Protein 1R02 (pdb70)

B-factor: mean 5.82, std 2.12, range [2.27, 11.97]

Structure (mmCIF, N/CA/C/O backbone):
data_1R02
#
_entry.id   1R02
#
loop_
_atom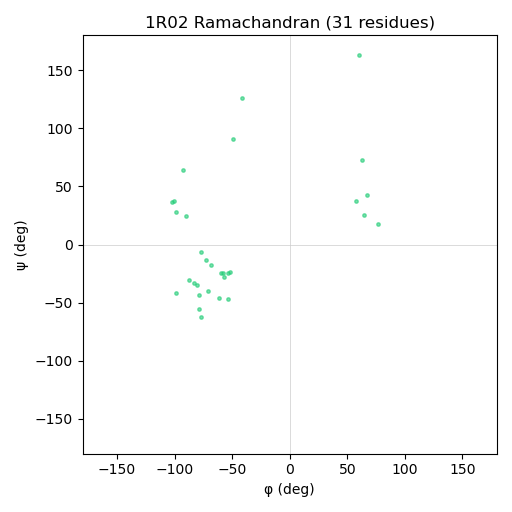_site.group_PDB
_atom_site.id
_atom_site.type_symbol
_atom_site.label_atom_id
_atom_site.label_alt_id
_at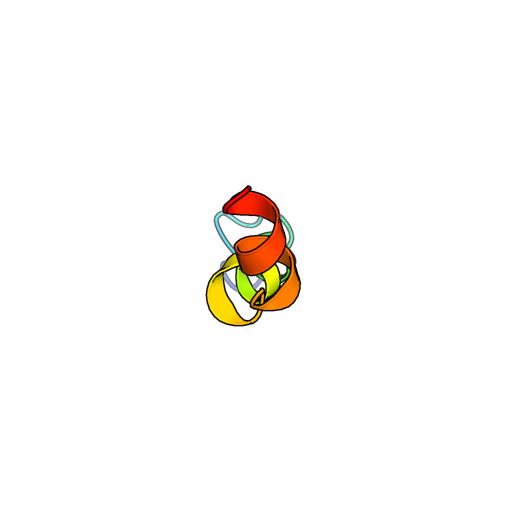om_site.label_comp_id
_atom_site.label_asym_id
_atom_site.label_entity_id
_atom_site.label_seq_id
_atom_site.pdbx_PDB_ins_code
_atom_site.Cartn_x
_atom_site.Cartn_y
_atom_site.Cartn_z
_atom_site.occupancy
_atom_site.B_iso_or_equiv
_atom_site.auth_seq_id
_atom_site.auth_comp_id
_atom_site.auth_asym_id
_atom_site.auth_atom_id
_atom_site.pdbx_PDB_model_num
ATOM 1 N N . GLN A 1 1 ? 7.066 21.384 0.641 1.00 11.02 1 GLN A N 1
ATOM 2 C CA . GLN A 1 1 ? 5.949 20.973 1.534 1.00 10.36 1 GLN A CA 1
ATOM 3 C C . GLN A 1 1 ? 5.275 19.686 1.047 1.00 9.45 1 GLN A C 1
ATOM 4 O O . GLN A 1 1 ? 5.014 18.782 1.840 1.00 9.34 1 GLN A O 1
ATOM 18 N N . PRO A 1 2 ? 4.985 19.578 -0.265 1.00 9.01 2 PRO A N 1
ATOM 19 C CA . PRO A 1 2 ? 4.342 18.385 -0.827 1.00 8.36 2 PRO A CA 1
ATOM 20 C C . PRO A 1 2 ? 5.069 17.099 -0.447 1.00 7.61 2 PRO A C 1
ATOM 21 O O . PRO A 1 2 ? 4.476 16.021 -0.438 1.00 7.65 2 PRO A O 1
ATOM 32 N N . LEU A 1 3 ? 6.357 17.218 -0.135 1.00 7.22 3 LEU A N 1
ATOM 33 C CA . LEU A 1 3 ? 7.159 16.061 0.243 1.00 6.78 3 LEU A CA 1
ATOM 34 C C . LEU A 1 3 ? 7.187 15.037 -0.890 1.00 5.80 3 LEU A C 1
ATOM 35 O O . LEU A 1 3 ? 6.360 15.090 -1.798 1.00 5.70 3 LEU A O 1
ATOM 51 N N . PRO A 1 4 ? 8.143 14.087 -0.855 1.00 5.41 4 PRO A N 1
ATOM 52 C CA . PRO A 1 4 ? 8.271 13.051 -1.880 1.00 4.85 4 PRO A CA 1
ATOM 53 C C . PRO A 1 4 ? 6.918 12.489 -2.304 1.00 3.83 4 PRO A C 1
ATOM 54 O O . PRO A 1 4 ? 6.125 12.056 -1.470 1.00 3.70 4 PRO A O 1
ATOM 65 N N . ASP A 1 5 ? 6.661 12.512 -3.609 1.00 3.60 5 ASP A N 1
ATOM 66 C CA . ASP A 1 5 ? 5.403 12.018 -4.160 1.00 3.19 5 ASP A CA 1
ATOM 67 C C . ASP A 1 5 ? 5.063 10.629 -3.623 1.00 2.76 5 ASP A C 1
ATOM 68 O O . ASP A 1 5 ? 5.459 9.616 -4.199 1.00 3.40 5 ASP A O 1
ATOM 77 N N . CYS A 1 6 ? 4.328 10.593 -2.515 1.00 2.29 6 CYS A N 1
ATOM 78 C CA . CYS A 1 6 ? 3.932 9.344 -1.901 1.00 2.54 6 CYS A CA 1
ATOM 79 C C . CYS A 1 6 ? 2.560 8.906 -2.404 1.00 2.88 6 CYS A C 1
ATOM 80 O O . CYS A 1 6 ? 1.599 8.829 -1.638 1.00 3.18 6 CYS A O 1
ATOM 87 N N . CYS A 1 7 ? 2.476 8.626 -3.702 1.00 3.50 7 CYS A N 1
ATOM 88 C CA . CYS A 1 7 ? 1.222 8.201 -4.314 1.00 4.42 7 CYS A CA 1
ATOM 89 C C . CYS A 1 7 ? 0.168 9.297 -4.203 1.00 5.09 7 CYS A C 1
ATOM 90 O O . CYS A 1 7 ? -0.782 9.187 -3.428 1.00 5.93 7 CYS A O 1
ATOM 97 N N . ARG A 1 8 ? 0.343 10.357 -4.989 1.00 4.97 8 ARG A N 1
ATOM 98 C CA . ARG A 1 8 ? -0.592 11.476 -4.987 1.00 5.71 8 ARG A CA 1
ATOM 99 C C . ARG A 1 8 ? -0.588 12.192 -3.639 1.00 5.67 8 ARG A C 1
ATOM 100 O O . ARG A 1 8 ? -1.576 12.824 -3.260 1.00 6.47 8 ARG A O 1
ATOM 121 N N . GLN A 1 9 ? 0.525 12.091 -2.918 1.00 5.00 9 GLN A N 1
ATOM 122 C CA . GLN A 1 9 ? 0.649 12.732 -1.613 1.00 5.35 9 GLN A CA 1
ATOM 123 C C . GLN A 1 9 ? -0.448 12.255 -0.667 1.00 4.93 9 GLN A C 1
ATOM 124 O O . GLN A 1 9 ? -0.985 13.034 0.122 1.00 5.51 9 GLN A O 1
ATOM 138 N N . LYS A 1 10 ? -0.782 10.971 -0.756 1.00 4.31 10 LYS A N 1
ATOM 139 C CA . LYS A 1 10 ? -1.814 10.388 0.079 1.00 4.37 10 LYS A CA 1
ATOM 140 C C . LYS A 1 10 ? -1.236 9.834 1.379 1.00 4.08 10 LYS A C 1
ATOM 141 O O . LYS A 1 10 ? -1.820 8.940 1.988 1.00 4.54 10 LYS A O 1
ATOM 160 N N . THR A 1 11 ? -0.089 10.368 1.800 1.00 3.87 11 THR A N 1
ATOM 161 C CA . THR A 1 11 ? 0.568 9.924 3.029 1.00 4.20 11 THR A CA 1
ATOM 162 C C . THR A 1 11 ? 1.287 8.589 2.817 1.00 3.95 11 THR A C 1
ATOM 163 O O . THR A 1 11 ? 1.626 7.896 3.776 1.00 4.77 11 THR A O 1
ATOM 174 N N . CY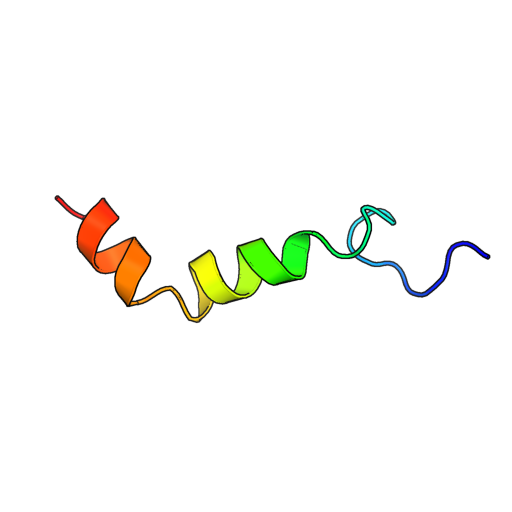S A 1 12 ? 1.521 8.240 1.555 1.00 3.15 12 CYS A N 1
ATOM 175 C CA . CYS A 1 12 ? 2.204 6.996 1.217 1.00 3.44 12 CYS A CA 1
ATOM 176 C C . CYS A 1 12 ? 1.353 5.785 1.590 1.00 3.70 12 CYS A C 1
ATOM 177 O O . CYS A 1 12 ? 1.857 4.798 2.127 1.00 4.45 12 CYS A O 1
ATOM 184 N N . SER A 1 13 ? 0.060 5.866 1.296 1.00 3.48 13 SER A N 1
ATOM 185 C CA . SER A 1 13 ? -0.861 4.777 1.595 1.00 4.06 13 SER A CA 1
ATOM 186 C C . SER A 1 13 ? -0.442 3.499 0.874 1.00 3.61 13 SER A C 1
ATOM 187 O O . SER A 1 13 ? -0.772 2.393 1.306 1.00 3.91 13 SER A O 1
ATOM 195 N N . CYS A 1 14 ? 0.290 3.656 -0.226 1.00 3.25 14 CYS A N 1
ATOM 196 C CA . CYS A 1 14 ? 0.755 2.515 -1.004 1.00 3.49 14 CYS A CA 1
ATOM 197 C C . CYS A 1 14 ? 1.599 1.574 -0.146 1.00 3.10 14 CYS A C 1
ATOM 198 O O . CYS A 1 14 ? 1.705 0.384 -0.439 1.00 3.42 14 CYS A O 1
ATOM 205 N N . ARG A 1 15 ? 2.196 2.115 0.913 1.00 2.82 15 ARG A N 1
ATOM 206 C CA . ARG A 1 15 ? 3.027 1.317 1.811 1.00 3.05 15 ARG A CA 1
ATOM 207 C C . ARG A 1 15 ? 2.266 0.093 2.309 1.00 2.88 15 ARG A C 1
ATOM 208 O O . ARG A 1 15 ? 2.786 -1.023 2.293 1.00 2.95 15 ARG A O 1
ATOM 229 N N . LEU A 1 16 ? 1.031 0.309 2.745 1.00 3.12 16 LEU A N 1
ATOM 230 C CA . LEU A 1 16 ? 0.196 -0.779 3.239 1.00 3.69 16 LEU A CA 1
ATOM 231 C C . LEU A 1 16 ? -0.245 -1.676 2.091 1.00 3.70 16 LEU A C 1
ATOM 232 O O . LEU A 1 16 ? -0.281 -2.900 2.222 1.00 3.89 16 LEU A O 1
ATOM 248 N N . TYR A 1 17 ? -0.576 -1.056 0.961 1.00 3.87 17 TYR A N 1
ATOM 249 C CA . TYR A 1 17 ? -1.013 -1.797 -0.217 1.00 4.56 17 TYR A CA 1
ATOM 250 C C . TYR A 1 17 ? 0.154 -2.528 -0.876 1.00 4.27 17 TYR A C 1
ATOM 251 O O . TYR A 1 17 ? -0.045 -3.390 -1.732 1.00 4.95 17 TYR 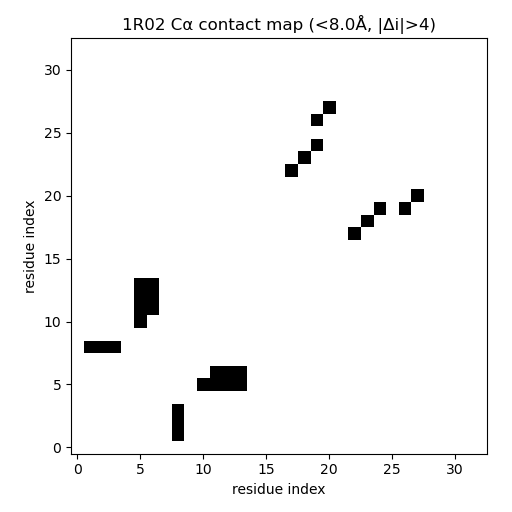A O 1
ATOM 269 N N . GLU A 1 18 ? 1.369 -2.179 -0.471 1.00 3.58 18 GLU A N 1
ATOM 270 C CA . GLU A 1 18 ? 2.567 -2.803 -1.018 1.00 3.85 18 GLU A CA 1
ATOM 271 C C . GLU A 1 18 ? 2.800 -4.171 -0.389 1.00 3.50 18 GLU A C 1
ATOM 272 O O . GLU A 1 18 ? 2.907 -5.178 -1.090 1.00 3.97 18 GLU A O 1
ATOM 284 N N . LEU A 1 19 ? 2.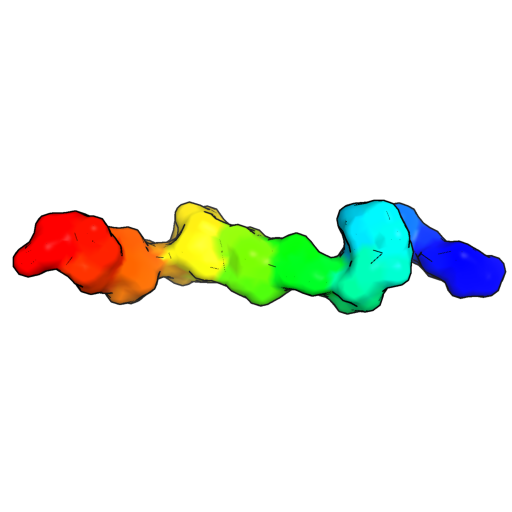871 -4.203 0.935 1.00 2.98 19 LEU A N 1
ATOM 285 C CA . LEU A 1 19 ? 3.083 -5.450 1.660 1.00 3.03 19 LEU A CA 1
ATOM 286 C C . LEU A 1 19 ? 1.865 -6.363 1.540 1.00 3.19 19 LEU A C 1
ATOM 287 O O . LEU A 1 19 ? 1.952 -7.566 1.790 1.00 3.34 19 LEU A O 1
ATOM 303 N N . LEU A 1 20 ? 0.728 -5.786 1.157 1.00 3.57 20 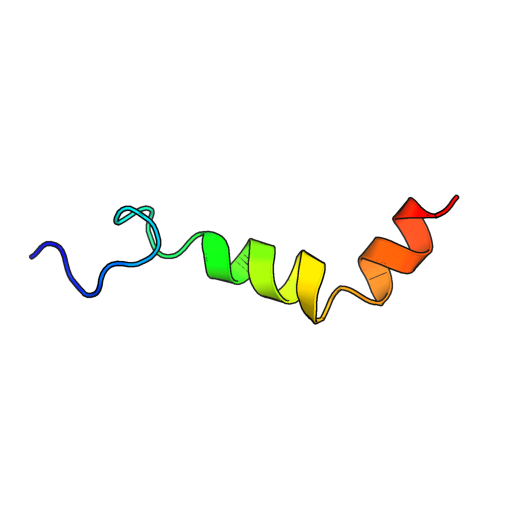LEU A N 1
ATOM 304 C CA . LEU A 1 20 ? -0.504 -6.551 1.005 1.00 4.40 20 LEU A CA 1
ATOM 305 C C . LEU A 1 20 ? -0.530 -7.295 -0.328 1.00 4.77 20 LEU A C 1
ATOM 306 O O . LEU A 1 20 ? -1.055 -8.403 -0.418 1.00 5.14 20 LEU A O 1
ATOM 322 N N . HIS A 1 21 ? 0.040 -6.678 -1.360 1.00 4.96 21 HIS A N 1
ATOM 323 C CA . HIS A 1 21 ? 0.077 -7.292 -2.684 1.00 5.80 21 HIS A CA 1
ATOM 324 C C . HIS A 1 21 ? 1.425 -7.961 -2.942 1.00 5.63 21 HIS A C 1
ATOM 325 O O . HIS A 1 21 ? 1.489 -9.060 -3.494 1.00 6.37 21 HIS A O 1
ATOM 340 N N . GLY A 1 22 ? 2.500 -7.292 -2.537 1.00 4.92 22 GLY A N 1
ATOM 341 C CA . GLY A 1 22 ? 3.831 -7.838 -2.732 1.00 5.08 22 GLY A CA 1
ATOM 342 C C . GLY A 1 22 ? 4.170 -8.919 -1.725 1.00 4.40 22 GLY A C 1
ATOM 343 O O . GLY A 1 22 ? 4.397 -10.072 -2.094 1.00 4.95 22 GLY A O 1
ATOM 347 N N . ALA A 1 23 ? 4.205 -8.547 -0.450 1.00 3.55 23 ALA A N 1
ATOM 348 C CA . ALA A 1 23 ? 4.519 -9.493 0.614 1.00 3.20 23 ALA A CA 1
ATOM 349 C C . ALA A 1 23 ? 3.256 -9.927 1.350 1.00 2.87 23 ALA A C 1
ATOM 350 O O . ALA A 1 23 ? 3.268 -10.122 2.565 1.00 3.20 23 ALA A O 1
ATOM 357 N N . GLY A 1 24 ? 2.164 -10.073 0.606 1.00 2.89 24 GLY A N 1
ATOM 358 C CA . GLY A 1 24 ? 0.908 -10.480 1.201 1.00 3.16 24 GLY A CA 1
ATOM 359 C C . GLY A 1 24 ? 0.621 -11.954 1.001 1.00 2.62 24 GLY A C 1
ATOM 360 O O . GLY A 1 24 ? -0.527 -12.347 0.798 1.00 2.27 24 GLY A O 1
ATOM 364 N N . ASN A 1 25 ? 1.668 -12.773 1.063 1.00 3.16 25 ASN A N 1
ATOM 365 C CA . ASN A 1 25 ? 1.522 -14.214 0.890 1.00 3.34 25 ASN A CA 1
ATOM 366 C C . ASN A 1 25 ? 0.472 -14.773 1.847 1.00 3.02 25 ASN A C 1
ATOM 367 O O . ASN A 1 25 ? -0.129 -15.815 1.587 1.00 3.12 25 ASN 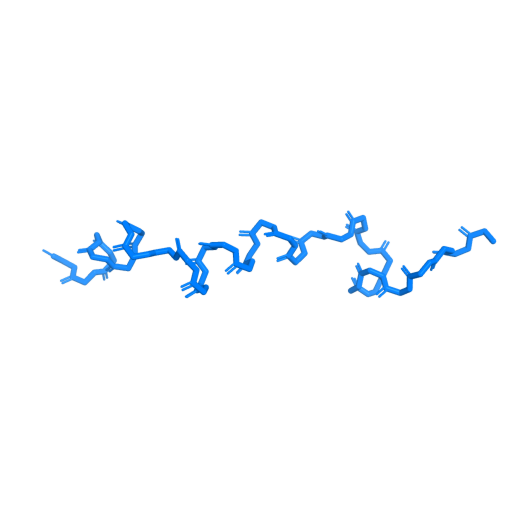A O 1
ATOM 378 N N . HIS A 1 26 ? 0.255 -14.069 2.955 1.00 3.21 26 HIS A N 1
ATOM 379 C CA . HIS A 1 26 ? -0.724 -14.492 3.949 1.00 3.77 26 HIS A CA 1
ATOM 380 C C . HIS A 1 26 ? -2.126 -14.035 3.558 1.00 3.53 26 HIS A C 1
ATOM 381 O O . HIS A 1 26 ? -3.112 -14.717 3.839 1.00 4.27 26 HIS A O 1
ATOM 396 N N . ALA A 1 27 ? -2.206 -12.879 2.907 1.00 2.99 27 ALA A N 1
ATOM 397 C CA . ALA A 1 27 ? -3.487 -12.335 2.475 1.00 3.54 27 ALA A CA 1
ATOM 398 C C . ALA A 1 27 ? -3.978 -13.032 1.211 1.00 3.33 27 ALA A C 1
ATOM 399 O O . ALA A 1 27 ? -5.156 -13.369 1.093 1.00 4.11 27 ALA A O 1
ATOM 406 N N . ALA A 1 28 ? -3.065 -13.246 0.270 1.00 2.64 28 ALA A N 1
ATOM 407 C CA . ALA A 1 28 ? -3.402 -13.906 -0.986 1.00 2.96 28 ALA A CA 1
ATOM 408 C C . ALA A 1 28 ? -3.904 -15.324 -0.742 1.00 3.03 28 ALA A C 1
ATOM 409 O O . ALA A 1 28 ? -4.911 -15.744 -1.310 1.00 3.55 28 ALA A O 1
ATOM 416 N N . GLY A 1 29 ? -3.194 -16.059 0.110 1.00 3.01 29 GLY A N 1
ATOM 417 C CA . GLY A 1 29 ? -3.584 -17.424 0.416 1.00 3.73 29 GLY A CA 1
ATOM 418 C C . GLY A 1 29 ? -4.999 -17.518 0.953 1.00 4.27 29 GLY A C 1
ATOM 419 O O . GLY A 1 29 ? -5.665 -18.541 0.787 1.00 4.94 29 GLY A O 1
ATOM 423 N N . ILE A 1 30 ? -5.460 -16.451 1.596 1.00 4.35 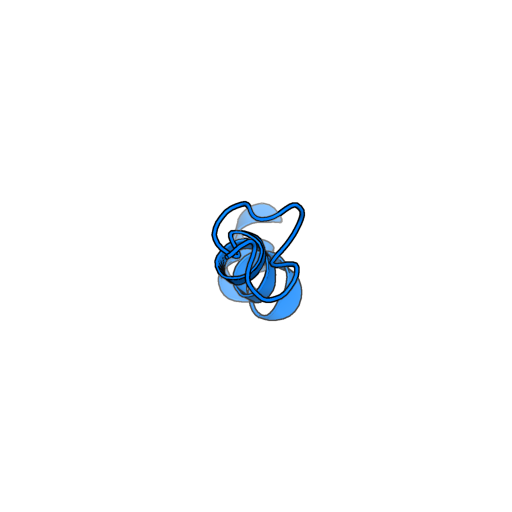30 ILE A N 1
ATOM 424 C CA . ILE A 1 30 ? -6.804 -16.418 2.158 1.00 5.35 30 ILE A CA 1
ATOM 425 C C . ILE A 1 30 ? -7.819 -15.936 1.125 1.00 5.61 30 ILE A C 1
ATOM 426 O O . ILE A 1 30 ? -8.985 -16.328 1.156 1.00 6.45 30 ILE A O 1
ATOM 442 N N . LEU A 1 31 ? -7.366 -15.085 0.211 1.00 5.17 31 LEU A N 1
ATOM 443 C CA . LEU A 1 31 ? -8.233 -14.553 -0.834 1.00 5.76 31 LEU A CA 1
ATOM 444 C C . LEU A 1 31 ? -8.470 -15.582 -1.937 1.00 5.42 31 LEU A C 1
ATOM 445 O O . LEU A 1 31 ? -9.270 -15.359 -2.844 1.00 6.08 31 LEU A O 1
ATOM 461 N N . THR A 1 32 ? -7.771 -16.711 -1.856 1.00 4.75 32 THR A N 1
ATOM 462 C CA . THR A 1 32 ? -7.910 -17.770 -2.848 1.00 4.91 32 THR A CA 1
ATOM 463 C C . THR A 1 32 ? -8.842 -18.870 -2.349 1.00 5.46 32 THR A C 1
ATOM 464 O O . THR A 1 32 ? -8.712 -20.030 -2.738 1.00 5.80 32 THR A O 1
ATOM 475 N N . LEU A 1 33 ? -9.783 -18.497 -1.487 1.00 5.97 33 LEU A N 1
ATOM 476 C CA . LEU A 1 33 ? -10.736 -19.453 -0.936 1.00 6.85 33 LEU A CA 1
ATOM 477 C C . LEU A 1 33 ? -10.018 -20.571 -0.187 1.00 7.51 33 LEU A C 1
ATOM 478 O O . LEU A 1 33 ? -10.708 -21.452 0.366 1.00 7.81 33 LEU A O 1
#

Organism: Homo sapiens (NCBI:txid9606)

Nearest PDB structures (foldseek):
  1r02-assembly1_A  TM=1.031E+00  e=5.333E-05  Homo sapiens

Secondary structure (DSSP, 8-state):
---S--TTTSSSTHHHHHHHHTS-HHHHHHHT-

InterPro domains:
  IPR001704 Prepro-orexin [PF02072] (1-130)
  IPR001704 Prepro-orexin [PIRSF037824] (1-131)
  IPR001704 Prepro-orexin [PR01091] (34-51)
  IPR001704 Prepro-orexin [PR01091] (52-70)
  IPR001704 Prepro-orexin [PR01091] (76-86)
  IPR001704 Prepro-orexin [PR01091] (88-104)
  IPR001704 Prepro-orexin [PTHR15173] (1-129)

Solvent-accessible surface area: 3363 Å² total; per-residue (Å²): 189,95,138,105,117,33,56,178,114,129,121,33,36,42,125,122,159,68,113,98,147,57,67,6,125,150,42,54,49,135,148,98,214

Sequence (33 aa):
QPLPDCCRQKTCSCRLYELLHGAGNHAAGILTL

Radius of gyration: 12.87 Å; Cα contacts (8 Å, |Δi|>4): 15; chains: 1; bounding box: 19×40×9 Å

Foldseek 3Di:
DLPDCLPVSPVVPVVVVCCCVPVVPVNVVVVVD

GO terms:
  GO:0008021 synaptic vesicle (C, TAS)
  GO:0007268 chemical synaptic transmission (P, TAS)
  GO:0005576 extracellular region (C, TAS)
  GO:0160041 neuropeptide activity (F, IDA)
  GO:0005576 extracellular region (C, IC)